Protein AF-A0AAZ1X899-F1 (afdb_monomer)

pLDDT: mean 83.15, std 14.09, range [42.41, 95.44]

Organism: Oreochromis aureus (NCBI:txid47969)

Structure (mmCIF, N/CA/C/O backbone):
data_AF-A0AAZ1X899-F1
#
_entry.id   AF-A0AAZ1X899-F1
#
loop_
_atom_site.group_PDB
_atom_site.id
_atom_site.type_symbol
_atom_site.label_atom_id
_atom_site.label_alt_id
_atom_site.label_comp_id
_atom_site.label_asym_id
_atom_site.label_entity_id
_atom_site.label_seq_id
_atom_site.pdbx_PDB_ins_code
_atom_site.Cartn_x
_atom_site.Cartn_y
_atom_site.Cartn_z
_atom_site.occupancy
_atom_site.B_iso_or_equiv
_atom_site.auth_seq_id
_atom_site.auth_comp_id
_atom_site.auth_asym_id
_atom_site.auth_atom_id
_atom_site.pdbx_PDB_model_num
ATOM 1 N N . MET A 1 1 ? -12.855 -6.387 49.390 1.00 59.69 1 MET A N 1
ATOM 2 C CA . MET A 1 1 ? -12.842 -6.649 47.936 1.00 59.69 1 MET A CA 1
ATOM 3 C C . MET A 1 1 ? -12.580 -8.127 47.745 1.00 59.69 1 MET A C 1
ATOM 5 O O . MET A 1 1 ? -11.557 -8.619 48.208 1.00 59.69 1 MET A O 1
ATOM 9 N N . GLY A 1 2 ? -13.562 -8.858 47.224 1.00 84.38 2 GLY A N 1
ATOM 10 C CA . GLY A 1 2 ? -13.506 -10.320 47.165 1.00 84.38 2 GLY A CA 1
ATOM 11 C C . GLY A 1 2 ? -12.517 -10.810 46.107 1.00 84.38 2 GLY A C 1
ATOM 12 O O . GLY A 1 2 ? -12.385 -10.193 45.055 1.00 84.38 2 GLY A O 1
ATOM 13 N N . PHE A 1 3 ? -11.869 -11.957 46.336 1.00 79.12 3 PHE A N 1
ATOM 14 C CA . PHE A 1 3 ? -10.973 -12.592 45.353 1.00 79.12 3 PHE A CA 1
ATOM 15 C C . PHE A 1 3 ? -11.640 -12.757 43.972 1.00 79.12 3 PHE A C 1
ATOM 17 O O . PHE A 1 3 ? -11.007 -12.549 42.941 1.00 79.12 3 PHE A O 1
ATOM 24 N N . ARG A 1 4 ? -12.958 -13.021 43.950 1.00 80.12 4 ARG A N 1
ATOM 25 C CA . ARG A 1 4 ? -13.785 -13.061 42.730 1.00 80.12 4 ARG A CA 1
ATOM 26 C C . ARG A 1 4 ? -13.870 -11.722 41.993 1.00 80.12 4 ARG A C 1
ATOM 28 O O . ARG A 1 4 ? -13.854 -11.730 40.769 1.00 80.12 4 ARG A O 1
ATOM 35 N N . GLU A 1 5 ? -13.956 -10.596 42.699 1.00 77.50 5 GLU A N 1
ATOM 36 C CA . GLU A 1 5 ? -14.040 -9.261 42.082 1.00 77.50 5 GLU A CA 1
ATOM 37 C C . GLU A 1 5 ? -12.714 -8.871 41.428 1.00 77.50 5 GLU A C 1
ATOM 39 O O . GLU A 1 5 ? -12.693 -8.316 40.329 1.00 77.50 5 GLU A O 1
ATOM 44 N N . VAL A 1 6 ? -11.602 -9.231 42.076 1.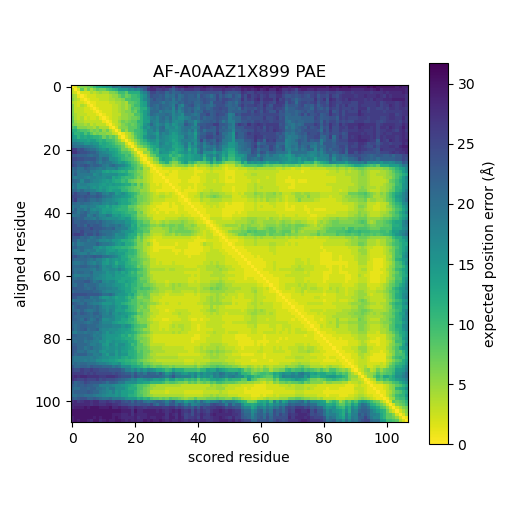00 81.94 6 VAL A N 1
ATOM 45 C CA . VAL A 1 6 ? -10.253 -9.036 41.534 1.00 81.94 6 VAL A CA 1
ATOM 46 C C . VAL A 1 6 ? -10.073 -9.885 40.273 1.00 81.94 6 VAL A C 1
ATOM 48 O O . VAL A 1 6 ? -9.658 -9.362 39.242 1.00 81.94 6 VAL A O 1
ATOM 51 N N . LEU A 1 7 ? -10.474 -11.161 40.305 1.00 82.50 7 LEU A N 1
ATOM 52 C CA . LEU A 1 7 ? -10.406 -12.057 39.143 1.00 82.50 7 LEU A CA 1
ATOM 53 C C . LEU A 1 7 ? -11.259 -11.569 37.964 1.00 82.50 7 LEU A C 1
ATOM 55 O O . LEU A 1 7 ? -10.792 -11.568 36.827 1.00 82.50 7 LEU A O 1
ATOM 59 N N . LEU A 1 8 ? -12.488 -11.117 38.232 1.00 80.19 8 LEU A N 1
ATOM 60 C CA . LEU A 1 8 ? -13.375 -10.533 37.221 1.00 80.19 8 LEU A CA 1
ATOM 61 C C . LEU A 1 8 ? -12.773 -9.266 36.604 1.00 80.19 8 LEU A C 1
ATOM 63 O O . LEU A 1 8 ? -12.826 -9.094 35.389 1.00 80.19 8 LEU A O 1
ATOM 67 N N . SER A 1 9 ? -12.141 -8.420 37.416 1.00 79.38 9 SER A N 1
ATOM 68 C CA . SER A 1 9 ? -11.471 -7.205 36.939 1.00 79.38 9 SER A CA 1
ATOM 69 C C . SER A 1 9 ? -10.277 -7.530 36.033 1.00 79.38 9 SER A C 1
ATOM 71 O O . SER A 1 9 ? -10.137 -6.944 34.961 1.00 79.38 9 SER A O 1
ATOM 73 N N . PHE A 1 10 ? -9.452 -8.515 36.403 1.00 77.88 10 PHE A N 1
ATOM 74 C CA . PHE A 1 10 ? -8.335 -8.981 35.571 1.00 77.88 10 PHE A CA 1
ATOM 75 C C . PHE A 1 10 ? -8.798 -9.617 34.250 1.00 77.88 10 PHE A C 1
ATOM 77 O O . PHE A 1 10 ? -8.191 -9.385 33.199 1.00 77.88 10 PHE A O 1
ATOM 84 N N . LEU A 1 11 ? -9.889 -10.384 34.271 1.00 76.69 11 LEU A N 1
ATOM 85 C CA . LEU A 1 11 ? -10.479 -10.969 33.064 1.00 76.69 11 LEU A CA 1
ATOM 86 C C . LEU A 1 11 ? -11.017 -9.891 32.114 1.00 76.69 11 LEU A C 1
ATOM 88 O O . LEU A 1 11 ? -10.749 -9.937 30.918 1.00 76.69 11 LEU A O 1
ATOM 92 N N . LEU A 1 12 ? -11.705 -8.873 32.629 1.00 71.31 12 LEU A N 1
ATOM 93 C CA . LEU A 1 12 ? -12.226 -7.780 31.801 1.00 71.31 12 LEU A CA 1
ATOM 94 C C . LEU A 1 12 ? -11.106 -6.940 31.167 1.00 71.31 12 LEU A C 1
ATOM 96 O O . LEU A 1 12 ? -11.190 -6.593 29.989 1.00 71.31 12 LEU A O 1
ATOM 100 N N . LEU A 1 13 ? -10.028 -6.668 31.910 1.00 65.19 13 LEU A N 1
ATOM 101 C CA . LEU A 1 13 ? -8.867 -5.928 31.399 1.00 65.19 13 LEU A CA 1
ATOM 102 C C . LEU A 1 13 ? -8.090 -6.713 30.330 1.00 65.19 13 LEU A C 1
ATOM 104 O O . LEU A 1 13 ? -7.642 -6.135 29.339 1.00 65.19 13 LEU A O 1
ATOM 108 N N . SER A 1 14 ? -7.952 -8.030 30.499 1.00 61.94 14 SER A N 1
ATOM 109 C CA . SER A 1 14 ? -7.265 -8.887 29.522 1.00 61.94 14 SER A CA 1
ATOM 110 C C . SER A 1 14 ? -8.079 -9.081 28.240 1.00 61.94 14 SER A C 1
ATOM 112 O O . SER A 1 14 ? -7.522 -8.976 27.147 1.00 61.94 14 SER A O 1
ATOM 114 N N . VAL A 1 15 ? -9.399 -9.268 28.345 1.00 60.44 15 VAL A N 1
ATOM 115 C CA . VAL A 1 15 ? -10.295 -9.375 27.180 1.00 60.44 15 VAL A CA 1
ATOM 116 C C . VAL A 1 15 ? -10.374 -8.048 26.418 1.00 60.44 15 VAL A C 1
ATOM 118 O O . VAL A 1 15 ? -10.291 -8.045 25.191 1.00 60.44 15 VAL A O 1
ATOM 121 N N . GLY A 1 16 ? -10.443 -6.911 27.119 1.00 59.53 16 GLY A N 1
ATOM 122 C CA . GLY A 1 16 ? -10.450 -5.587 26.487 1.00 59.53 16 GLY A CA 1
ATOM 123 C C . GLY A 1 16 ? -9.178 -5.279 25.687 1.00 59.53 16 GLY A C 1
ATOM 124 O O . GLY A 1 16 ? -9.250 -4.628 24.647 1.00 59.53 16 GLY A O 1
ATOM 125 N N . SER A 1 17 ? -8.026 -5.794 26.128 1.00 57.75 17 SER A N 1
ATOM 126 C CA . SER A 1 17 ? -6.741 -5.650 25.429 1.00 57.75 17 SER A CA 1
ATOM 127 C C . SER A 1 17 ? -6.628 -6.552 24.189 1.00 57.75 17 SER A C 1
ATOM 129 O O . SER A 1 17 ? -5.991 -6.186 23.199 1.00 57.75 17 SER A O 1
ATOM 131 N N . TRP A 1 18 ? -7.272 -7.727 24.208 1.00 54.00 18 TRP A N 1
ATOM 132 C CA . TRP A 1 18 ? -7.190 -8.711 23.122 1.00 54.00 18 TRP A CA 1
ATOM 133 C C . TRP A 1 18 ? -8.236 -8.561 22.019 1.00 54.00 18 TRP A C 1
ATOM 135 O O . TRP A 1 18 ? -8.072 -9.160 20.952 1.00 54.00 18 TRP A O 1
ATOM 145 N N . CYS A 1 19 ? -9.276 -7.751 22.224 1.00 55.66 19 CYS A N 1
ATOM 146 C CA . CYS A 1 19 ? -10.245 -7.426 21.184 1.00 55.66 19 CYS A CA 1
ATOM 147 C C . CYS A 1 19 ? -9.602 -6.540 20.106 1.00 55.66 19 CYS A C 1
ATOM 149 O O . CYS A 1 19 ? -9.744 -5.318 20.090 1.00 55.66 19 CYS A O 1
ATOM 151 N N . ARG A 1 20 ? -8.902 -7.168 19.155 1.00 63.00 20 ARG A N 1
ATOM 152 C CA . ARG A 1 20 ? -8.589 -6.550 17.864 1.00 63.00 20 ARG A CA 1
ATOM 153 C C . ARG A 1 20 ? -9.927 -6.290 17.177 1.00 63.00 20 ARG A C 1
ATOM 155 O O . ARG A 1 20 ? -10.608 -7.235 16.795 1.00 63.00 20 ARG A O 1
ATOM 162 N N . GLY A 1 21 ? -10.341 -5.025 17.109 1.00 58.69 21 GLY A N 1
ATOM 163 C CA . GLY A 1 21 ? -11.616 -4.643 16.506 1.00 58.69 21 GLY A CA 1
ATOM 164 C C . GLY A 1 21 ? -11.753 -5.242 15.107 1.00 58.69 21 GLY A C 1
ATOM 165 O O . GLY A 1 21 ? -10.913 -4.989 14.245 1.00 58.69 21 GLY A O 1
ATOM 166 N N . ALA A 1 22 ? -12.790 -6.053 14.901 1.00 58.38 22 ALA A N 1
ATOM 167 C CA . ALA A 1 22 ? -13.118 -6.594 13.593 1.00 58.38 22 ALA A CA 1
ATOM 168 C C . ALA A 1 22 ? -13.663 -5.458 12.720 1.00 58.38 22 ALA A C 1
ATOM 170 O O . ALA A 1 22 ? -14.672 -4.829 13.042 1.00 58.38 22 ALA A O 1
ATOM 171 N N . VAL A 1 23 ? -12.971 -5.166 11.623 1.00 56.81 23 VAL A N 1
ATOM 172 C CA . VAL A 1 23 ? -13.386 -4.150 10.658 1.00 56.81 23 VAL A CA 1
ATOM 173 C C . VAL A 1 23 ? -14.518 -4.726 9.799 1.00 56.81 23 VAL A C 1
ATOM 175 O O . VAL A 1 23 ? -14.272 -5.471 8.857 1.00 56.81 23 VAL A O 1
ATOM 178 N N . ILE A 1 24 ? -15.769 -4.399 10.137 1.00 63.34 24 ILE A N 1
ATOM 179 C CA . ILE A 1 24 ? -16.971 -4.874 9.416 1.00 63.34 24 ILE A CA 1
ATOM 180 C C . ILE A 1 24 ? -17.171 -4.108 8.094 1.00 63.34 24 ILE A C 1
ATOM 182 O O . ILE A 1 24 ? -17.686 -4.654 7.126 1.00 63.34 24 ILE A O 1
ATOM 186 N N . THR A 1 25 ? -16.738 -2.845 8.030 1.00 71.00 25 THR A N 1
ATOM 187 C CA . THR A 1 25 ? -17.005 -1.926 6.904 1.00 71.00 25 THR A CA 1
ATOM 188 C C . THR A 1 25 ? -15.807 -1.705 5.978 1.00 71.00 25 THR A C 1
ATOM 190 O O . THR A 1 25 ? -15.869 -0.881 5.071 1.00 71.00 25 THR A O 1
ATOM 193 N N . GLY A 1 26 ? -14.685 -2.381 6.227 1.00 83.81 26 GLY A N 1
ATOM 194 C CA . GLY A 1 26 ? -13.416 -2.131 5.537 1.00 83.81 26 GLY A CA 1
ATOM 195 C C . GLY A 1 26 ? -12.668 -0.871 5.996 1.00 83.81 26 GLY A C 1
ATOM 196 O O . GLY A 1 26 ? -11.521 -0.706 5.603 1.00 83.81 26 GLY A O 1
ATOM 197 N N . ALA A 1 27 ? -13.247 -0.002 6.835 1.00 91.38 27 ALA A N 1
ATOM 198 C CA . ALA A 1 27 ? -12.596 1.223 7.310 1.00 91.38 27 ALA A CA 1
ATOM 199 C C . ALA A 1 27 ? -11.580 0.973 8.442 1.00 91.38 27 ALA A C 1
ATOM 201 O O . ALA A 1 27 ? -11.808 0.156 9.333 1.00 91.38 27 ALA A O 1
ATOM 202 N N . CYS A 1 28 ? -10.466 1.704 8.448 1.00 92.00 28 CYS A N 1
ATOM 203 C CA . CYS A 1 28 ? -9.369 1.488 9.396 1.00 92.00 28 CYS A CA 1
ATOM 204 C C . CYS A 1 28 ? -8.633 2.790 9.741 1.00 92.00 28 CYS A C 1
ATOM 206 O O . CYS A 1 28 ? -8.748 3.782 9.035 1.00 92.00 28 CYS A O 1
ATOM 208 N N . GLU A 1 29 ? -7.823 2.780 10.801 1.00 91.88 29 GLU A N 1
ATOM 209 C CA . GLU A 1 29 ? -6.862 3.854 11.106 1.00 91.88 29 GLU A CA 1
ATOM 210 C C . GLU A 1 29 ? -5.408 3.355 11.106 1.00 91.88 29 GLU A C 1
ATOM 212 O O . GLU A 1 29 ? -4.486 4.112 10.799 1.00 91.88 29 GLU A O 1
ATOM 217 N N . ARG A 1 30 ? -5.194 2.080 11.451 1.00 92.50 30 ARG A N 1
ATOM 218 C CA . ARG A 1 30 ? -3.887 1.411 11.489 1.00 92.50 30 ARG A CA 1
ATOM 219 C C . ARG A 1 30 ? -3.969 0.019 10.874 1.00 92.50 30 ARG A C 1
ATOM 221 O O . ARG A 1 30 ? -4.999 -0.645 10.973 1.00 92.50 30 ARG A O 1
ATOM 228 N N . ASP A 1 31 ? -2.841 -0.457 10.346 1.00 94.06 31 ASP A N 1
ATOM 229 C CA . ASP A 1 31 ? -2.722 -1.781 9.715 1.00 94.06 31 ASP A CA 1
ATOM 230 C C . ASP A 1 31 ? -3.165 -2.924 10.647 1.00 94.06 31 ASP A C 1
ATOM 232 O O . ASP A 1 31 ? -3.712 -3.914 10.183 1.00 94.06 31 ASP A O 1
ATOM 236 N N . VAL A 1 32 ? -2.991 -2.779 11.968 1.00 90.94 32 VAL A N 1
ATOM 237 C CA . VAL A 1 32 ? -3.358 -3.807 12.966 1.00 90.94 32 VAL A CA 1
ATOM 238 C C . VAL A 1 32 ? -4.859 -4.102 13.055 1.00 90.94 32 VAL A C 1
ATOM 240 O O . VAL A 1 32 ? -5.236 -5.105 13.656 1.00 90.94 32 VAL A O 1
ATOM 243 N N . GLN A 1 33 ? -5.699 -3.219 12.512 1.00 90.94 33 GLN A N 1
ATOM 244 C CA . GLN A 1 33 ? -7.147 -3.419 12.408 1.00 90.94 33 GLN A CA 1
ATOM 245 C C . GLN A 1 33 ? -7.516 -4.229 11.159 1.00 90.94 33 GLN A C 1
ATOM 247 O O . GLN A 1 33 ? -8.599 -4.802 11.091 1.00 90.94 33 GLN A O 1
ATOM 252 N N . CYS A 1 34 ? -6.623 -4.266 10.169 1.00 90.44 34 CYS A N 1
ATOM 253 C CA . CYS A 1 34 ? -6.811 -5.013 8.941 1.00 90.44 34 CYS A CA 1
ATOM 254 C C . CYS A 1 34 ? -6.328 -6.461 9.102 1.00 90.44 34 CYS A C 1
ATOM 256 O O . CYS A 1 34 ? -5.468 -6.774 9.927 1.00 90.44 34 CYS A O 1
ATOM 258 N N . GLY A 1 35 ? -6.907 -7.356 8.303 1.00 87.69 35 GLY A N 1
ATOM 259 C CA . GLY A 1 35 ? -6.516 -8.763 8.262 1.00 87.69 35 GLY A CA 1
ATOM 260 C C . GLY A 1 35 ? -5.136 -8.996 7.636 1.00 87.69 35 GLY A C 1
ATOM 261 O O . GLY A 1 35 ? -4.469 -8.079 7.151 1.00 87.69 35 GLY A O 1
ATOM 262 N N . PHE A 1 36 ? -4.708 -10.259 7.625 1.00 87.25 36 PHE A N 1
ATOM 263 C CA . PHE A 1 36 ? -3.437 -10.644 7.017 1.00 87.25 36 PHE A CA 1
ATOM 264 C C . PHE A 1 36 ? -3.399 -10.274 5.528 1.00 87.25 36 PHE A C 1
ATOM 266 O O . PHE A 1 36 ? -4.350 -10.508 4.789 1.00 87.25 36 PHE A O 1
ATOM 273 N N . GLY A 1 37 ? -2.279 -9.701 5.088 1.00 88.50 37 GLY A N 1
ATOM 274 C CA . GLY A 1 37 ? -2.078 -9.318 3.691 1.00 88.50 37 GLY A CA 1
ATOM 275 C C . GLY A 1 37 ? -2.745 -8.012 3.254 1.00 88.50 37 GLY A C 1
ATOM 276 O O . GLY A 1 37 ? -2.619 -7.657 2.084 1.00 88.50 37 GLY A O 1
ATOM 277 N N . LEU A 1 38 ? -3.383 -7.289 4.177 1.00 93.31 38 LEU A N 1
ATOM 278 C CA . LEU A 1 38 ? -4.022 -5.994 3.945 1.00 93.31 38 LEU A CA 1
ATOM 279 C C . LEU A 1 38 ? -3.222 -4.863 4.608 1.00 93.31 38 LEU A C 1
ATOM 281 O O . LEU A 1 38 ? -2.548 -5.080 5.614 1.00 93.31 38 LEU A O 1
ATOM 285 N N . CYS A 1 39 ? -3.326 -3.646 4.084 1.00 94.50 39 CYS A N 1
ATOM 286 C CA . CYS A 1 39 ? -2.814 -2.437 4.724 1.00 94.50 39 CYS A CA 1
ATOM 287 C C . CYS A 1 39 ? -3.904 -1.369 4.837 1.00 94.50 39 CYS A C 1
ATOM 289 O O . CYS A 1 39 ? -4.878 -1.387 4.091 1.00 94.50 39 CYS A O 1
ATOM 291 N N . CYS A 1 40 ? -3.745 -0.432 5.768 1.00 94.81 40 CYS A N 1
ATOM 292 C CA . CYS A 1 40 ? -4.697 0.648 5.973 1.00 94.81 40 CYS A CA 1
ATOM 293 C C . CYS A 1 40 ? -4.338 1.879 5.127 1.00 94.81 40 CYS A C 1
ATOM 295 O O . CYS A 1 40 ? -3.613 2.759 5.592 1.00 94.81 40 CYS A O 1
ATOM 297 N N . ALA A 1 41 ? -4.802 1.934 3.879 1.00 95.06 41 ALA A N 1
ATOM 298 C CA . ALA A 1 41 ? -4.446 2.980 2.918 1.00 95.06 41 ALA A CA 1
ATOM 299 C C . ALA A 1 41 ? -5.499 4.098 2.832 1.00 95.06 41 ALA A C 1
ATOM 301 O O . ALA A 1 41 ? -6.671 3.907 3.162 1.00 95.06 41 ALA A O 1
ATOM 302 N N . VAL A 1 42 ? -5.073 5.281 2.381 1.00 94.00 42 VAL A N 1
ATOM 303 C CA . VAL A 1 42 ? -5.959 6.436 2.150 1.00 94.00 42 VAL A CA 1
ATOM 304 C C . VAL A 1 42 ? -6.805 6.209 0.893 1.00 94.00 42 VAL A C 1
ATOM 306 O O . VAL A 1 42 ? -6.286 5.761 -0.126 1.00 94.00 42 VAL A O 1
ATOM 309 N N . SER A 1 43 ? -8.098 6.537 0.945 1.00 90.94 43 SER A N 1
ATOM 310 C CA . SER A 1 43 ? -8.985 6.465 -0.223 1.00 90.94 43 SER A CA 1
ATOM 311 C C . SER A 1 43 ? -8.609 7.507 -1.283 1.00 90.94 43 SER A C 1
ATOM 313 O O . SER A 1 43 ? -8.363 8.669 -0.962 1.00 90.94 43 SER A O 1
ATOM 315 N N . LEU A 1 44 ? -8.623 7.107 -2.558 1.00 88.19 44 LEU A N 1
ATOM 316 C CA . LEU A 1 44 ? -8.432 8.010 -3.703 1.00 88.19 44 LEU A CA 1
ATOM 317 C C . LEU A 1 44 ? -9.595 9.001 -3.880 1.00 88.19 44 LEU A C 1
ATOM 319 O O . LEU A 1 44 ? -9.394 10.112 -4.362 1.00 88.19 44 LEU A O 1
ATOM 323 N N . TRP A 1 45 ? -10.806 8.600 -3.489 1.00 87.00 45 TRP A N 1
ATOM 324 C CA . TRP A 1 45 ? -12.044 9.316 -3.817 1.00 87.00 45 TRP A CA 1
ATOM 325 C C . TRP A 1 45 ? -12.580 10.142 -2.647 1.00 87.00 45 TRP A C 1
ATOM 327 O O . TRP A 1 45 ? -13.172 11.201 -2.847 1.00 87.00 45 TRP A O 1
ATOM 337 N N . LEU A 1 46 ? -12.373 9.668 -1.415 1.00 87.06 46 LEU A N 1
ATOM 338 C CA . LEU A 1 46 ? -12.961 10.251 -0.210 1.00 87.06 46 LEU A CA 1
ATOM 339 C C . LEU A 1 46 ? -11.871 10.745 0.739 1.00 87.06 46 LEU A C 1
ATOM 341 O O . LEU A 1 46 ? -11.163 9.964 1.377 1.00 87.06 46 LEU A O 1
ATOM 345 N N . ARG A 1 47 ? -11.763 12.070 0.866 1.00 86.44 47 ARG A N 1
ATOM 346 C CA . ARG A 1 47 ? -10.811 12.704 1.786 1.00 86.44 47 ARG A CA 1
ATOM 347 C C . ARG A 1 47 ? -11.106 12.291 3.226 1.00 86.44 47 ARG A C 1
ATOM 349 O O . ARG A 1 47 ? -12.248 12.325 3.667 1.00 86.44 47 ARG A O 1
ATOM 356 N N . GLY A 1 48 ? -10.058 11.937 3.963 1.00 86.56 48 GLY A N 1
ATOM 357 C CA . GLY A 1 48 ? -10.164 11.553 5.371 1.00 86.56 48 GLY A CA 1
ATOM 358 C C . GLY A 1 48 ? -10.625 10.113 5.613 1.00 86.56 48 GLY A C 1
ATOM 359 O O . GLY A 1 48 ? -10.529 9.659 6.749 1.00 86.56 48 GLY A O 1
ATOM 360 N N . LEU A 1 49 ? -11.050 9.377 4.577 1.00 90.88 49 LEU A N 1
ATOM 361 C CA . LEU A 1 49 ? -11.366 7.956 4.696 1.00 90.88 49 LEU A CA 1
ATOM 362 C C . LEU A 1 49 ? -10.122 7.098 4.446 1.00 90.88 49 LEU A C 1
ATOM 364 O O . LEU A 1 49 ? -9.386 7.297 3.475 1.00 90.88 49 LEU A O 1
ATOM 368 N N . ARG A 1 50 ? -9.930 6.099 5.306 1.00 93.88 50 ARG A N 1
ATOM 369 C CA . ARG A 1 50 ? -8.941 5.034 5.143 1.00 93.88 50 ARG A CA 1
ATOM 370 C C . ARG A 1 50 ? -9.629 3.685 5.171 1.00 93.88 50 ARG A C 1
ATOM 372 O O . ARG A 1 50 ? -10.592 3.489 5.913 1.00 93.88 50 ARG A O 1
ATOM 379 N N . MET A 1 51 ? -9.119 2.766 4.369 1.00 93.88 51 MET A N 1
ATOM 380 C CA . MET A 1 51 ? -9.689 1.437 4.207 1.00 93.88 51 MET A CA 1
ATOM 381 C C . MET A 1 51 ? -8.603 0.369 4.160 1.00 93.88 51 MET A C 1
ATOM 383 O O . MET A 1 51 ? -7.457 0.639 3.804 1.00 93.88 51 MET A O 1
ATOM 387 N N . CYS A 1 52 ? -8.970 -0.844 4.552 1.00 93.31 52 CYS A N 1
ATOM 388 C CA . CYS A 1 52 ? -8.145 -2.022 4.382 1.00 93.31 52 CYS A CA 1
ATOM 389 C C . CYS A 1 52 ? -8.098 -2.366 2.892 1.00 93.31 52 CYS A C 1
ATOM 391 O O . CYS A 1 52 ? -9.115 -2.716 2.297 1.00 93.31 52 CYS A O 1
ATOM 393 N N . VAL A 1 53 ? -6.915 -2.252 2.300 1.00 92.81 53 VAL A N 1
ATOM 394 C CA . VAL A 1 53 ? -6.647 -2.504 0.880 1.00 92.81 53 VAL A CA 1
ATOM 395 C C . VAL A 1 53 ? -5.649 -3.661 0.773 1.00 92.81 53 VAL A C 1
ATOM 397 O O . VAL A 1 53 ? -4.768 -3.774 1.633 1.00 92.81 53 VAL A O 1
ATOM 400 N N . PRO A 1 54 ? -5.770 -4.553 -0.226 1.00 94.12 54 PRO A N 1
ATOM 401 C CA . PRO A 1 54 ? -4.755 -5.572 -0.484 1.00 94.12 54 PRO A CA 1
ATOM 402 C C . PRO A 1 54 ? -3.383 -4.957 -0.774 1.00 94.12 54 PRO A C 1
ATOM 404 O O . PRO A 1 54 ? -3.257 -3.826 -1.241 1.00 94.12 54 PRO A O 1
ATOM 407 N N . ARG A 1 55 ? -2.334 -5.726 -0.478 1.00 95.19 55 ARG A N 1
ATOM 408 C CA . ARG A 1 55 ? -0.971 -5.424 -0.931 1.00 95.19 55 ARG A CA 1
ATOM 409 C C . ARG A 1 55 ? -0.858 -5.518 -2.452 1.00 95.19 55 ARG A C 1
ATOM 411 O O . ARG A 1 55 ? -1.600 -6.279 -3.065 1.00 95.19 55 ARG A O 1
ATOM 418 N N . GLY A 1 56 ? 0.099 -4.779 -3.012 1.00 94.88 56 GLY A N 1
ATOM 419 C CA . GLY A 1 56 ? 0.331 -4.742 -4.456 1.00 94.88 56 GLY A CA 1
ATOM 420 C C . GLY A 1 56 ? 0.804 -6.089 -5.003 1.00 94.88 56 GLY A C 1
ATOM 421 O O . GLY A 1 56 ? 1.684 -6.726 -4.411 1.00 94.88 56 GLY A O 1
ATOM 422 N N . VAL A 1 57 ? 0.209 -6.511 -6.113 1.00 95.00 57 VAL A N 1
ATOM 423 C CA . VAL A 1 57 ? 0.611 -7.681 -6.904 1.00 95.00 57 VAL A CA 1
ATOM 424 C C . VAL A 1 57 ? 1.553 -7.262 -8.033 1.00 95.00 57 VAL A C 1
ATOM 426 O O . VAL A 1 57 ? 1.849 -6.081 -8.193 1.00 95.00 57 VAL A O 1
ATOM 429 N N . GLU A 1 58 ? 2.067 -8.219 -8.802 1.00 94.25 58 GLU A N 1
ATOM 430 C CA . GLU A 1 58 ? 2.971 -7.930 -9.916 1.00 94.25 58 GLU A CA 1
ATOM 431 C C . GLU A 1 58 ? 2.354 -6.917 -10.898 1.00 94.25 58 GLU A C 1
ATOM 433 O O . GLU A 1 58 ? 1.200 -7.032 -11.305 1.00 94.25 58 GLU A O 1
ATOM 438 N N . GLY A 1 59 ? 3.134 -5.898 -11.261 1.00 92.00 59 GLY A N 1
ATOM 439 C CA . GLY A 1 59 ? 2.733 -4.820 -12.161 1.00 92.00 59 GLY A CA 1
ATOM 440 C C . GLY A 1 59 ? 2.008 -3.646 -11.497 1.00 92.00 59 GLY A C 1
ATOM 441 O O . GLY A 1 59 ? 1.952 -2.579 -12.121 1.00 92.00 59 GLY A O 1
ATOM 442 N N . ASP A 1 60 ? 1.511 -3.786 -10.263 1.00 93.75 60 ASP A N 1
ATOM 443 C CA . ASP A 1 60 ? 0.830 -2.705 -9.540 1.00 93.75 60 ASP A CA 1
ATOM 444 C C . ASP A 1 60 ? 1.771 -1.536 -9.245 1.00 93.75 60 ASP A C 1
ATOM 446 O O . ASP A 1 60 ? 2.956 -1.730 -8.967 1.00 93.75 60 ASP A O 1
ATOM 450 N N . GLU A 1 61 ? 1.231 -0.313 -9.251 1.00 92.19 61 GLU A N 1
ATOM 451 C CA . GLU A 1 61 ? 1.971 0.868 -8.811 1.00 92.19 61 GLU A CA 1
ATOM 452 C C . GLU A 1 61 ? 2.264 0.792 -7.306 1.00 92.19 61 GLU A C 1
ATOM 454 O O . GLU A 1 61 ? 1.395 0.517 -6.476 1.00 92.19 61 GLU A O 1
ATOM 459 N N . CYS A 1 62 ? 3.511 1.070 -6.946 1.00 92.31 62 CYS A N 1
ATOM 460 C CA . CYS A 1 62 ? 3.978 1.067 -5.569 1.00 92.31 62 CYS A CA 1
ATOM 461 C C . CYS A 1 62 ? 4.738 2.358 -5.265 1.00 92.31 62 CYS A C 1
ATOM 463 O O . CYS A 1 62 ? 5.102 3.120 -6.157 1.00 92.31 62 CYS A O 1
ATOM 465 N N . HIS A 1 63 ? 4.985 2.615 -3.982 1.00 91.75 63 HIS A N 1
ATOM 466 C CA . HIS A 1 63 ? 5.814 3.738 -3.555 1.00 91.75 63 HIS A CA 1
ATOM 467 C C . HIS A 1 63 ? 7.043 3.212 -2.803 1.00 91.75 63 HIS A C 1
ATOM 469 O O . HIS A 1 63 ? 6.858 2.429 -1.862 1.00 91.75 63 HIS A O 1
ATOM 475 N N . PRO A 1 64 ? 8.275 3.638 -3.145 1.00 89.56 64 PRO A N 1
ATOM 476 C CA . PRO A 1 64 ? 9.511 3.062 -2.600 1.00 89.56 64 PRO A CA 1
ATOM 477 C C . PRO A 1 64 ? 9.643 3.249 -1.081 1.00 89.56 64 PRO A C 1
ATOM 479 O O . PRO A 1 64 ? 10.238 2.420 -0.400 1.00 89.56 64 PRO A O 1
ATOM 482 N N . PHE A 1 65 ? 9.021 4.290 -0.520 1.00 87.81 65 PHE A N 1
ATOM 483 C CA . PHE A 1 65 ? 8.983 4.539 0.928 1.00 87.81 65 PHE A CA 1
ATOM 484 C C . PHE A 1 65 ? 7.762 3.913 1.629 1.00 87.81 65 PHE A C 1
ATOM 486 O O . PHE A 1 65 ? 7.400 4.303 2.739 1.00 87.81 65 PHE A O 1
ATOM 493 N N . SER A 1 66 ? 7.085 2.952 0.991 1.00 89.00 66 SER A N 1
ATOM 494 C CA . SER A 1 66 ? 5.992 2.210 1.625 1.00 89.00 66 SER A CA 1
ATOM 495 C C . SER A 1 66 ? 6.538 1.282 2.705 1.00 89.00 66 SER A C 1
ATOM 497 O O . SER A 1 66 ? 7.169 0.268 2.420 1.00 89.00 66 SER A O 1
ATOM 499 N N . HIS A 1 67 ? 6.249 1.591 3.968 1.00 91.62 67 HIS A N 1
ATOM 500 C CA . HIS A 1 67 ? 6.621 0.724 5.082 1.00 91.62 67 HIS A CA 1
ATOM 501 C C . HIS A 1 67 ? 5.927 -0.644 5.011 1.00 91.62 67 HIS A C 1
ATOM 503 O O . HIS A 1 67 ? 4.768 -0.751 4.586 1.00 91.62 67 HIS A O 1
ATOM 509 N N . LYS A 1 68 ? 6.625 -1.675 5.506 1.00 92.12 68 LYS A N 1
ATOM 510 C CA . LYS A 1 68 ? 6.116 -3.048 5.645 1.00 92.12 68 LYS A CA 1
ATOM 511 C C . LYS A 1 68 ? 4.842 -3.085 6.502 1.00 92.12 68 LYS A C 1
ATOM 513 O O . LYS A 1 68 ? 4.634 -2.232 7.361 1.00 92.12 68 LYS A O 1
ATOM 518 N N . VAL A 1 69 ? 3.991 -4.077 6.248 1.00 92.81 69 VAL A N 1
ATOM 519 C CA . VAL A 1 69 ? 2.779 -4.346 7.039 1.00 92.81 69 VAL A CA 1
ATOM 520 C C . VAL A 1 69 ? 3.119 -5.347 8.155 1.00 92.81 69 VAL A C 1
ATOM 522 O O . VAL A 1 69 ? 3.761 -6.353 7.850 1.00 92.81 69 VAL A O 1
ATOM 525 N N . PRO A 1 70 ? 2.667 -5.138 9.406 1.00 93.44 70 PRO A N 1
ATOM 526 C CA . PRO A 1 70 ? 1.897 -3.986 9.876 1.00 93.44 70 PRO A CA 1
ATOM 527 C C . PRO A 1 70 ? 2.790 -2.772 10.172 1.00 93.44 70 PRO A C 1
ATOM 529 O O . PRO A 1 70 ? 3.778 -2.872 10.898 1.00 93.44 70 PRO A O 1
ATOM 532 N N . TYR A 1 71 ? 2.408 -1.604 9.658 1.00 93.62 71 TYR A N 1
ATOM 533 C CA . TYR A 1 71 ? 3.036 -0.335 10.011 1.00 93.62 71 TYR A CA 1
ATOM 534 C C . TYR A 1 71 ? 2.409 0.218 11.305 1.00 93.62 71 TYR A C 1
ATOM 536 O O . TYR A 1 71 ? 1.183 0.339 11.375 1.00 93.62 71 TYR A O 1
ATOM 5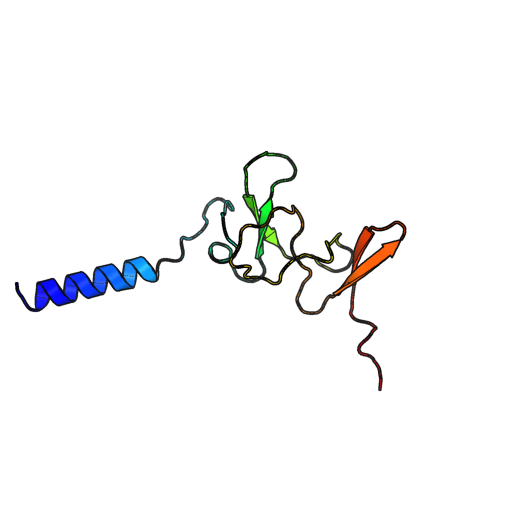44 N N . PRO A 1 72 ? 3.204 0.561 12.341 1.00 90.19 72 PRO A N 1
ATOM 545 C CA . PRO A 1 72 ? 2.665 1.085 13.599 1.00 90.19 72 PRO A CA 1
ATOM 546 C C . PRO A 1 72 ? 2.111 2.513 13.476 1.00 90.19 72 PRO A C 1
ATOM 548 O O . PRO A 1 72 ? 1.255 2.908 14.270 1.00 90.19 72 PRO A O 1
ATOM 551 N N . GLY A 1 73 ? 2.596 3.287 12.500 1.00 92.00 73 GLY A N 1
ATOM 552 C CA . GLY A 1 73 ? 2.129 4.645 12.230 1.00 92.00 73 GLY A CA 1
ATOM 553 C C . GLY A 1 73 ? 0.870 4.693 11.359 1.00 92.00 73 GLY A C 1
ATOM 554 O O . GLY A 1 73 ? 0.271 3.675 11.015 1.00 92.00 73 GLY A O 1
ATOM 555 N N . LYS A 1 74 ? 0.476 5.911 10.971 1.00 92.69 74 LYS A N 1
ATOM 556 C CA . LYS A 1 74 ? -0.632 6.140 10.033 1.00 92.69 74 LYS A CA 1
ATOM 557 C C . LYS A 1 74 ? -0.102 6.289 8.616 1.00 92.69 74 LYS A C 1
ATOM 559 O O . LYS A 1 74 ? 0.764 7.129 8.367 1.00 92.69 74 LYS A O 1
ATOM 564 N N . ARG A 1 75 ? -0.644 5.510 7.681 1.00 92.88 75 ARG A N 1
ATOM 565 C CA . ARG A 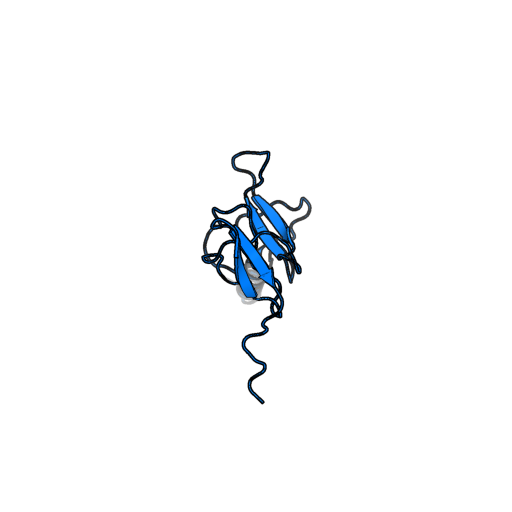1 75 ? -0.305 5.658 6.264 1.00 92.88 75 ARG A CA 1
ATOM 566 C C . ARG A 1 75 ? -0.914 6.946 5.715 1.00 92.88 75 ARG A C 1
ATOM 568 O O . ARG A 1 75 ? -2.059 7.290 6.017 1.00 92.88 75 ARG A O 1
ATOM 575 N N . GLN A 1 76 ? -0.116 7.640 4.911 1.00 91.69 76 GLN A N 1
ATOM 576 C CA . GLN A 1 76 ? -0.508 8.855 4.187 1.00 91.69 76 GLN A CA 1
ATOM 577 C C . GLN A 1 76 ? -0.692 8.600 2.686 1.00 91.69 76 GLN A C 1
ATOM 579 O O . GLN A 1 76 ? -1.286 9.414 1.990 1.00 91.69 76 GLN A O 1
ATOM 584 N N . HIS A 1 77 ? -0.197 7.463 2.195 1.00 91.12 77 HIS A N 1
ATOM 585 C CA . HIS A 1 77 ? -0.276 7.080 0.792 1.00 91.12 77 HIS A C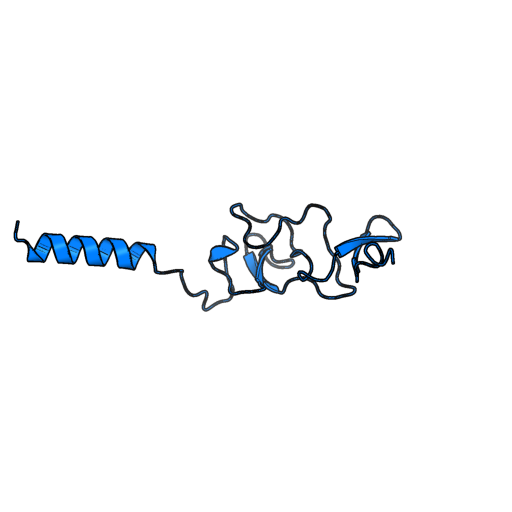A 1
ATOM 586 C C . HIS A 1 77 ? -1.502 6.196 0.541 1.00 91.12 77 HIS A C 1
ATOM 588 O O . HIS A 1 77 ? -1.964 5.471 1.429 1.00 91.12 77 HIS A O 1
ATOM 594 N N . HIS A 1 78 ? -2.009 6.258 -0.686 1.00 91.25 78 HIS A N 1
ATOM 595 C CA . HIS A 1 78 ? -3.080 5.393 -1.183 1.00 91.25 78 HIS A CA 1
ATOM 596 C C . HIS A 1 78 ? -2.560 4.015 -1.628 1.00 91.25 78 HIS A C 1
ATOM 598 O O . HIS A 1 78 ? -3.348 3.097 -1.826 1.00 91.25 78 HIS A O 1
ATOM 604 N N . THR A 1 79 ? -1.239 3.847 -1.752 1.00 92.00 79 THR A N 1
ATOM 605 C CA . THR A 1 79 ? -0.595 2.586 -2.132 1.00 92.00 79 THR A CA 1
ATOM 606 C C . THR A 1 79 ? -0.185 1.759 -0.911 1.00 92.00 79 THR A C 1
A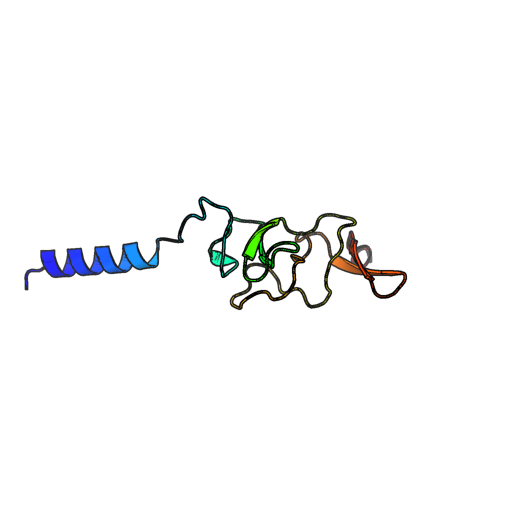TOM 608 O O . THR A 1 79 ? 0.474 2.257 0.011 1.00 92.00 79 THR A O 1
ATOM 611 N N . CYS A 1 80 ? -0.515 0.467 -0.929 1.00 94.75 80 CYS A N 1
ATOM 612 C CA . CYS A 1 80 ? 0.052 -0.528 -0.020 1.00 94.75 80 CYS A CA 1
ATOM 613 C C . CYS A 1 80 ? 1.424 -1.016 -0.525 1.00 94.75 80 CYS A C 1
ATOM 615 O O . CYS A 1 80 ? 1.710 -0.908 -1.716 1.00 94.75 80 CYS A O 1
ATOM 617 N N . PRO A 1 81 ? 2.293 -1.563 0.349 1.00 95.44 81 PRO A N 1
ATOM 618 C CA . PRO A 1 81 ? 3.514 -2.219 -0.112 1.00 95.44 81 PRO A CA 1
ATOM 619 C C . PRO A 1 81 ? 3.174 -3.462 -0.945 1.00 95.44 81 PRO A C 1
ATOM 621 O O . PRO A 1 81 ? 2.088 -4.031 -0.803 1.00 95.44 81 PRO A O 1
ATOM 624 N N . CYS A 1 82 ? 4.124 -3.900 -1.767 1.00 95.19 82 CYS A N 1
ATOM 625 C CA . CYS A 1 82 ? 4.002 -5.125 -2.551 1.00 95.19 82 CYS A CA 1
ATOM 626 C C . CYS A 1 82 ? 3.858 -6.376 -1.662 1.00 95.19 82 CYS A C 1
ATOM 628 O O . CYS A 1 82 ? 4.131 -6.354 -0.451 1.00 95.19 82 CYS A O 1
ATOM 630 N N . LEU A 1 83 ? 3.422 -7.486 -2.260 1.00 94.50 83 LEU A N 1
ATOM 631 C CA . LEU A 1 83 ? 3.466 -8.803 -1.628 1.00 94.50 83 LEU A CA 1
ATOM 632 C C . LEU A 1 83 ? 4.904 -9.188 -1.218 1.00 94.50 83 LEU A C 1
ATOM 634 O O . LEU A 1 83 ? 5.858 -8.673 -1.787 1.00 94.50 83 LEU A O 1
ATOM 638 N N . PRO A 1 84 ? 5.094 -10.096 -0.236 1.00 91.31 84 PRO A N 1
ATOM 639 C CA . PRO A 1 84 ? 6.417 -10.400 0.324 1.00 91.31 84 PRO A CA 1
ATOM 640 C C . PRO A 1 84 ? 7.451 -10.948 -0.662 1.00 91.31 84 PRO A C 1
ATOM 642 O O . PRO A 1 84 ? 8.634 -10.868 -0.359 1.00 91.31 84 PRO A O 1
ATOM 645 N N . HIS A 1 85 ? 7.008 -11.537 -1.776 1.00 90.62 85 HIS A N 1
ATOM 646 C CA . HIS A 1 85 ? 7.872 -12.073 -2.833 1.00 90.62 85 HIS A CA 1
ATOM 647 C C . HIS A 1 85 ? 8.193 -11.039 -3.923 1.00 90.62 85 HIS A C 1
ATOM 649 O O . HIS A 1 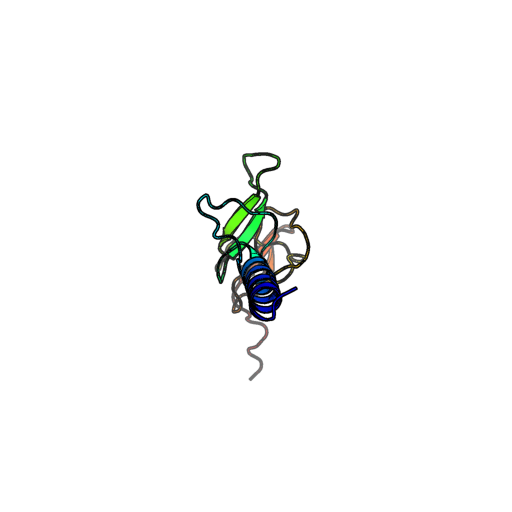85 ? 9.000 -11.312 -4.797 1.00 90.62 85 HIS A O 1
ATOM 655 N N . LEU A 1 86 ? 7.586 -9.851 -3.861 1.00 92.38 86 LEU A N 1
ATOM 656 C CA . LEU A 1 86 ? 7.755 -8.796 -4.850 1.00 92.38 86 LEU A CA 1
ATOM 657 C C . LEU A 1 86 ? 8.532 -7.622 -4.260 1.00 92.38 86 LEU A C 1
ATOM 659 O O . LEU A 1 86 ? 8.427 -7.297 -3.073 1.00 92.38 86 LEU A O 1
ATOM 663 N N . VAL A 1 87 ? 9.251 -6.921 -5.127 1.00 91.88 87 VAL A N 1
ATOM 664 C CA . VAL A 1 87 ? 10.019 -5.725 -4.789 1.00 91.88 87 VAL A CA 1
ATOM 665 C C . VAL A 1 87 ? 9.456 -4.527 -5.539 1.00 91.88 87 VAL A C 1
ATOM 667 O O . VAL A 1 87 ? 9.064 -4.619 -6.698 1.00 91.88 87 VAL A O 1
ATOM 670 N N . CYS A 1 88 ? 9.404 -3.381 -4.860 1.00 91.94 88 CYS A N 1
ATOM 671 C CA . CYS A 1 88 ? 9.003 -2.122 -5.473 1.00 91.94 88 CYS A CA 1
ATOM 672 C C . CYS A 1 88 ? 10.189 -1.541 -6.253 1.00 91.94 88 CYS A C 1
ATOM 674 O O . CYS A 1 88 ? 11.089 -0.942 -5.659 1.00 91.94 88 CYS A O 1
ATOM 676 N N . THR A 1 89 ? 10.217 -1.750 -7.566 1.00 90.81 89 THR A N 1
ATOM 677 C CA . THR A 1 89 ? 11.317 -1.339 -8.447 1.00 90.81 89 THR A CA 1
ATOM 678 C C . THR A 1 89 ? 10.913 -0.144 -9.303 1.00 90.81 89 THR A C 1
ATOM 680 O O . THR A 1 89 ? 9.732 0.091 -9.562 1.00 90.81 89 THR A O 1
ATOM 683 N N . SER A 1 90 ? 11.891 0.671 -9.707 1.00 89.50 90 SER A N 1
ATOM 684 C CA . SER A 1 90 ? 11.632 1.807 -10.590 1.00 89.50 90 SER A CA 1
ATOM 685 C C . SER A 1 90 ? 11.243 1.305 -11.977 1.00 89.50 90 SER A C 1
ATOM 687 O O . SER A 1 90 ? 12.020 0.613 -12.635 1.00 89.50 90 SER A O 1
ATOM 689 N N . TYR A 1 91 ? 10.064 1.706 -12.420 1.00 81.69 91 TYR A N 1
ATOM 690 C CA . TYR A 1 91 ? 9.572 1.572 -13.780 1.00 81.69 91 TYR A CA 1
ATOM 691 C C . TYR A 1 91 ? 9.682 2.955 -14.448 1.00 81.69 91 TYR A C 1
ATOM 693 O O . TYR A 1 91 ? 9.740 3.962 -13.749 1.00 81.69 91 TYR A O 1
ATOM 701 N N . ALA A 1 92 ? 9.787 3.030 -15.774 1.00 76.00 92 ALA A N 1
ATOM 702 C CA . ALA A 1 92 ? 10.069 4.273 -16.510 1.00 76.00 92 ALA A CA 1
ATOM 703 C C . ALA A 1 92 ? 9.329 5.535 -15.987 1.00 76.00 92 ALA A C 1
ATOM 705 O O . ALA A 1 92 ? 8.210 5.459 -15.474 1.00 76.00 92 ALA A O 1
ATOM 706 N N . ASP A 1 93 ? 9.966 6.701 -16.139 1.00 75.12 93 ASP A N 1
ATOM 707 C CA . ASP A 1 93 ? 9.428 8.022 -15.773 1.00 75.12 93 ASP A CA 1
ATOM 708 C C . ASP A 1 93 ? 9.055 8.186 -14.291 1.00 75.12 93 ASP A C 1
ATOM 710 O O . ASP A 1 93 ? 7.957 8.629 -13.952 1.00 75.12 93 ASP A O 1
ATOM 714 N N . SER A 1 94 ? 9.983 7.867 -13.378 1.00 75.38 94 SER A N 1
ATOM 715 C CA . SER A 1 94 ? 9.851 8.067 -11.916 1.00 75.38 94 SER A CA 1
ATOM 716 C C . SER A 1 94 ? 8.705 7.306 -11.233 1.00 75.38 94 SER A C 1
ATOM 718 O O . SER A 1 94 ? 8.413 7.537 -10.058 1.00 75.38 94 SER A O 1
ATOM 720 N N . LYS A 1 95 ? 8.068 6.373 -11.944 1.00 87.00 95 LYS A N 1
ATOM 721 C CA . LYS A 1 95 ? 7.056 5.482 -11.384 1.00 87.00 95 LYS A CA 1
ATOM 722 C C . LYS A 1 95 ? 7.719 4.255 -10.783 1.00 87.00 95 LYS A C 1
ATOM 724 O O . LYS A 1 95 ? 8.824 3.875 -11.149 1.00 87.00 95 LYS A O 1
ATOM 729 N N . TYR A 1 96 ? 7.040 3.610 -9.851 1.00 91.56 96 TYR A N 1
ATOM 730 C CA . TYR A 1 96 ? 7.523 2.365 -9.274 1.00 91.56 96 TYR A CA 1
ATOM 731 C C . TYR A 1 96 ? 6.433 1.317 -9.387 1.00 91.56 96 TYR A C 1
ATOM 733 O O . TYR A 1 96 ? 5.249 1.633 -9.254 1.00 91.56 96 TYR A O 1
ATOM 741 N N . ARG A 1 97 ? 6.837 0.080 -9.666 1.00 93.31 97 ARG A N 1
ATOM 742 C CA . ARG A 1 97 ? 5.930 -1.058 -9.776 1.00 93.31 97 ARG A CA 1
ATOM 743 C C . ARG A 1 97 ? 6.432 -2.236 -8.963 1.00 93.31 97 ARG A C 1
ATOM 745 O O . ARG A 1 97 ? 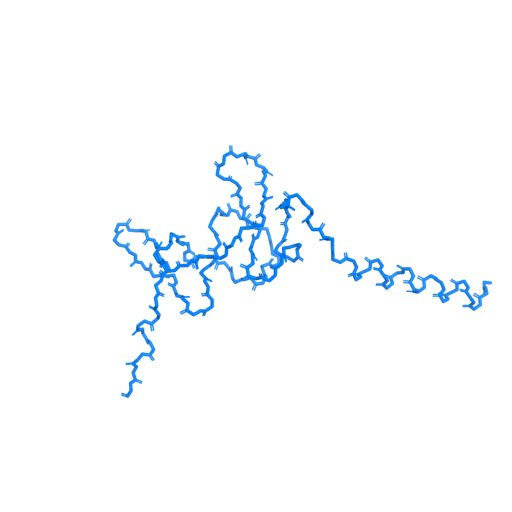7.629 -2.373 -8.723 1.00 93.31 97 ARG A O 1
ATOM 752 N N . CYS A 1 98 ? 5.507 -3.081 -8.534 1.00 94.12 98 CYS A N 1
ATOM 753 C CA . CYS A 1 98 ? 5.844 -4.355 -7.924 1.00 94.12 98 CYS A CA 1
ATOM 754 C C . CYS A 1 98 ? 6.326 -5.327 -9.005 1.00 94.12 98 CYS A C 1
ATOM 756 O O . CYS A 1 98 ? 5.595 -5.617 -9.948 1.00 94.12 98 CYS A O 1
ATOM 758 N N . THR A 1 99 ? 7.545 -5.832 -8.871 1.00 92.00 99 THR A N 1
ATOM 759 C CA . THR A 1 99 ? 8.134 -6.813 -9.787 1.00 92.00 99 THR A CA 1
ATOM 760 C C . THR A 1 99 ? 8.742 -7.960 -8.999 1.00 92.00 99 THR A C 1
ATOM 762 O O . THR A 1 99 ? 9.117 -7.784 -7.838 1.00 92.00 99 THR A O 1
ATOM 765 N N . GLU A 1 100 ? 8.883 -9.116 -9.637 1.00 90.00 100 GLU A N 1
ATOM 766 C CA . GLU A 1 100 ? 9.701 -10.203 -9.105 1.00 90.00 100 GLU A CA 1
ATOM 767 C C . GLU A 1 100 ? 11.139 -9.721 -8.865 1.00 90.00 100 GLU A C 1
ATOM 769 O O . GLU A 1 100 ? 11.677 -8.875 -9.594 1.00 90.00 100 GLU A O 1
ATOM 774 N N . ASP A 1 101 ? 11.753 -10.224 -7.798 1.00 72.75 101 ASP A N 1
ATOM 775 C CA . ASP A 1 101 ? 13.102 -9.839 -7.400 1.00 72.75 101 ASP A CA 1
ATOM 776 C C . ASP A 1 101 ? 14.143 -10.557 -8.271 1.00 72.75 101 ASP A C 1
ATOM 778 O O . ASP A 1 101 ? 14.815 -11.493 -7.843 1.00 72.75 101 ASP A O 1
ATOM 782 N N . PHE A 1 102 ? 14.312 -10.115 -9.521 1.00 61.72 102 PHE A N 1
ATOM 783 C CA . PHE A 1 102 ? 15.353 -10.656 -10.409 1.00 61.72 102 PHE A CA 1
ATOM 784 C C . PHE A 1 102 ? 16.784 -10.398 -9.896 1.00 61.72 102 PHE A C 1
ATOM 786 O O . PHE A 1 102 ? 17.744 -10.872 -10.497 1.00 61.72 102 PHE A O 1
ATOM 793 N N . LYS A 1 103 ? 16.953 -9.651 -8.795 1.00 54.12 103 LYS A N 1
ATOM 794 C CA . LYS A 1 103 ? 18.253 -9.326 -8.192 1.00 54.12 103 LYS A CA 1
ATOM 795 C C . LYS A 1 103 ? 18.770 -10.356 -7.181 1.00 54.12 103 LYS A C 1
ATOM 797 O O . LYS A 1 103 ? 19.838 -10.134 -6.626 1.00 54.12 103 LYS A O 1
ATOM 802 N N . ASN A 1 104 ? 18.058 -11.466 -6.966 1.00 45.72 104 ASN A N 1
ATOM 803 C CA . ASN A 1 104 ? 18.492 -12.582 -6.111 1.00 45.72 104 ASN A CA 1
ATOM 804 C C . ASN A 1 104 ? 18.716 -13.903 -6.885 1.00 45.72 104 ASN A C 1
ATOM 806 O O . ASN A 1 104 ? 18.673 -14.981 -6.296 1.00 45.72 104 ASN A O 1
ATOM 810 N N . MET A 1 105 ? 18.972 -13.839 -8.197 1.00 42.41 105 MET A N 1
ATOM 811 C CA . MET A 1 105 ? 19.482 -14.973 -8.984 1.00 42.41 105 MET A CA 1
ATOM 812 C C . MET A 1 105 ? 20.979 -14.805 -9.290 1.00 42.41 105 MET A C 1
ATOM 814 O O . MET A 1 105 ? 21.387 -14.836 -10.447 1.00 42.41 105 MET A O 1
ATOM 818 N N . ASP A 1 106 ? 21.795 -14.636 -8.253 1.00 43.44 106 ASP A N 1
ATOM 819 C CA . ASP A 1 106 ? 23.223 -14.936 -8.353 1.00 43.44 106 ASP A CA 1
ATOM 820 C C . ASP A 1 106 ? 23.395 -16.401 -7.905 1.00 43.44 106 ASP A C 1
ATOM 822 O O . ASP A 1 106 ? 23.344 -16.698 -6.709 1.00 43.44 106 ASP A O 1
ATOM 826 N N . PHE A 1 107 ? 23.487 -17.320 -8.874 1.00 43.22 107 PHE A N 1
ATOM 827 C CA . PHE A 1 107 ? 23.928 -18.710 -8.669 1.00 43.22 107 PHE A CA 1
ATOM 828 C C . PHE A 1 107 ? 25.455 -18.798 -8.723 1.00 43.22 107 PHE A C 1
ATOM 830 O O . PHE A 1 107 ? 26.046 -18.124 -9.598 1.00 43.22 107 PHE A O 1
#

Solvent-accessible surface area (backbone atoms only — not comparable to full-atom values): 6280 Å² total; per-residue (Å²): 135,54,74,66,56,56,52,53,49,54,50,52,56,52,52,64,71,66,61,66,60,78,53,85,82,44,54,40,73,34,16,78,46,34,61,91,70,29,26,29,20,32,48,93,87,43,88,94,43,29,27,50,36,67,40,27,50,82,72,31,69,33,54,84,85,45,64,64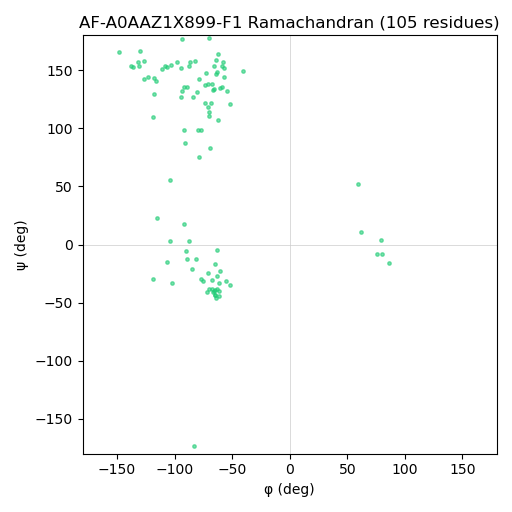,80,72,40,91,61,70,60,84,44,64,53,33,36,45,39,96,77,36,37,65,39,85,41,84,91,91,38,30,22,14,34,73,58,77,87,75,72,81,127

Secondary structure (DSSP, 8-state):
--HHHHHHHHHHHHHHHH-----SSSB-SSGGGS-TTEEEEEPSSSTT-EEEEEPB-TT-B--TT-PPSSPSS---SSPPPBPTTEEEEEETTTEEEEEE-GGG---

Mean predicted aligned error: 10.72 Å

Nearest PDB structures (foldseek):
  1imt-assembly1_A  TM=9.084E-01  e=5.259E-11  Dendraspis polylepis polylepis
  2kra-assembly1_A  TM=7.870E-01  e=2.351E-07  Bombina variegata
  2n8k-assembly1_A  TM=7.075E-01  e=1.694E-02  Chilobrachys guangxiensis
  6b0g-assembly1_E  TM=2.814E-01  e=3.376E+00  Plasmodium falciparum NF54

Radius of gyration: 19.34 Å; Cα contacts (8 Å, |Δi|>4): 188; chains: 1; bounding box: 41×31×64 Å

Foldseek 3Di:
DDPVVVVVVVVVVVVVVPCLDADPPQWDFFLSNEDPQWGFADDPPDPPTTGTDGAAEFFDWADQPADDPRDPHGDPHRHHHHDPQWHFDDDPPRTTGTHGPPVPPPD

Sequence (107 aa):
MGFREVLLSFLLLSVGSWCRGAVITGACERDVQCGFGLCCAVSLWLRGLRMCVPRGVEGDECHPFSHKVPYPGKRQHHTCPCLPHLVCTSYADSKYRCTEDFKNMDF

InterPro d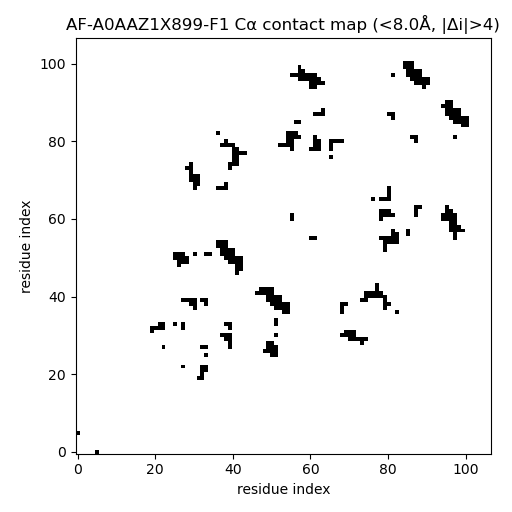omains:
  IPR009523 Prokineticin [PTHR18821] (10-106)
  IPR023569 Prokineticin domain [PF06607] (7-99)